Protein AF-A0A258K4P9-F1 (afdb_monomer)

Radius of gyration: 21.87 Å; Cα contacts (8 Å, |Δi|>4): 107; chains: 1; bounding box: 43×54×76 Å

Mean predicted aligned error: 8.65 Å

Solvent-accessible surface area (backbone atoms only — not comparable to full-atom values): 9215 Å² total; per-residue (Å²): 133,83,80,74,70,79,74,53,68,43,64,35,69,61,55,53,52,50,49,53,52,49,52,54,50,30,52,58,52,30,55,72,62,60,60,82,67,91,83,72,78,82,86,43,73,67,59,51,52,56,48,61,60,67,43,50,61,34,48,51,48,35,53,51,50,40,51,51,50,49,51,54,49,52,51,54,60,78,58,64,64,95,60,67,56,38,46,60,73,61,48,54,50,52,53,51,41,51,53,52,51,58,44,46,39,58,29,50,42,38,29,55,77,37,54,91,40,66,70,27,47,48,54,31,48,54,50,53,50,50,48,52,51,43,55,51,53,52,50,62,70,72,47,59,71,74,68,61,60,73,68,58,85,79,74,81,76,77,133

Foldseek 3Di:
DDPPDPQPWDFVVVLLVVLVVLLVVLLVLLCVLLDDDDPDDCPDPVSVVVSNVVSVLSVVLSVVLSVVSVVLNVVVVVPPDPDRTDGPVLSVLSVVLSVLSSCSSVLSSLCSVPVVDPVSVVSNVVSVVSNVVSVVVSCVVPDDPVVVCVPDPPPPPDD

Nearest PDB structures (foldseek):
  5vre-assembly1_D  TM=7.776E-01  e=9.524E-04  Chamaesiphon minutus PCC 6605
  8dhm-assembly1_A  TM=7.618E-01  e=3.937E-03  Homo sapiens
  7unl-assembly1_A  TM=7.507E-01  e=8.455E-03  Homo sapiens
  7unm-assembly1_A  TM=7.584E-01  e=1.111E-02  Homo sapiens
  6w8o-assembly1_B  TM=7.874E-01  e=2.259E-02  Homo sapiens

Structure (mmCIF, N/CA/C/O backbone):
data_AF-A0A258K4P9-F1
#
_entry.id   AF-A0A258K4P9-F1
#
loop_
_atom_site.group_PDB
_atom_site.id
_atom_site.type_symbol
_atom_site.label_atom_id
_atom_site.label_alt_id
_atom_site.label_comp_id
_atom_site.label_asym_id
_atom_site.label_entity_id
_atom_site.label_seq_id
_atom_site.pdbx_PDB_ins_code
_atom_site.Cartn_x
_atom_site.Cartn_y
_atom_site.Cartn_z
_atom_site.occupancy
_atom_site.B_iso_or_equiv
_atom_site.auth_seq_id
_atom_site.auth_comp_id
_atom_site.auth_asym_id
_atom_site.auth_atom_id
_atom_site.pdbx_PDB_model_num
ATOM 1 N N . MET A 1 1 ? -14.206 4.672 43.477 1.00 43.19 1 MET A N 1
ATOM 2 C CA . MET A 1 1 ? -14.906 5.271 42.318 1.00 43.19 1 MET A CA 1
ATOM 3 C C . MET A 1 1 ? -13.942 5.245 41.133 1.00 43.19 1 MET A C 1
ATOM 5 O O . MET A 1 1 ? -13.014 6.036 41.104 1.00 43.19 1 MET A O 1
ATOM 9 N N . LYS A 1 2 ? -14.032 4.235 40.255 1.00 44.88 2 LYS A N 1
ATOM 10 C CA . LYS A 1 2 ? -13.066 4.020 39.158 1.00 44.88 2 LYS A CA 1
ATOM 11 C C . LYS A 1 2 ? -13.337 5.083 38.089 1.00 44.88 2 LYS A C 1
ATOM 13 O O . LYS A 1 2 ? -14.406 5.048 37.481 1.00 44.88 2 LYS A O 1
ATOM 18 N N . SER A 1 3 ? -12.434 6.050 37.919 1.00 47.47 3 SER A N 1
ATOM 19 C CA . SER A 1 3 ? -12.527 7.040 36.846 1.00 47.47 3 SER A CA 1
ATOM 20 C C . SER A 1 3 ? -12.572 6.282 35.522 1.00 47.47 3 SER A C 1
ATOM 22 O O . SER A 1 3 ? -11.616 5.624 35.117 1.00 47.47 3 SER A O 1
ATOM 24 N N . ARG A 1 4 ? -13.736 6.286 34.871 1.00 52.50 4 ARG A N 1
ATOM 25 C CA . ARG A 1 4 ? -13.830 5.858 33.480 1.00 52.50 4 ARG A CA 1
ATOM 26 C C . ARG A 1 4 ? -13.043 6.902 32.702 1.00 52.50 4 ARG A C 1
ATOM 28 O O . ARG A 1 4 ? -13.514 8.027 32.570 1.00 52.50 4 ARG A O 1
ATOM 35 N N . THR A 1 5 ? -11.831 6.557 32.272 1.00 61.25 5 THR A N 1
ATOM 36 C CA . THR A 1 5 ? -11.084 7.336 31.284 1.00 61.25 5 THR A CA 1
ATOM 37 C C . THR A 1 5 ? -12.064 7.688 30.166 1.00 61.25 5 THR A C 1
ATOM 39 O O . THR A 1 5 ? -12.784 6.784 29.718 1.00 61.25 5 THR A O 1
ATOM 42 N N . PRO A 1 6 ? -12.175 8.963 29.750 1.00 54.59 6 PRO A N 1
ATOM 43 C CA . PRO A 1 6 ? -12.980 9.298 28.590 1.00 54.59 6 PRO A CA 1
ATOM 44 C C . PRO A 1 6 ? -12.471 8.414 27.458 1.00 54.59 6 PRO A C 1
ATOM 46 O O . PRO A 1 6 ? -11.284 8.424 27.144 1.00 54.59 6 PRO A O 1
ATOM 49 N N . ILE A 1 7 ? -13.328 7.549 26.919 1.00 62.22 7 ILE A N 1
ATOM 50 C CA . ILE A 1 7 ? -12.963 6.829 25.707 1.00 62.22 7 ILE A CA 1
ATOM 51 C C . ILE A 1 7 ? -12.873 7.921 24.652 1.00 62.22 7 ILE A C 1
ATOM 53 O O . ILE A 1 7 ? -13.915 8.457 24.278 1.00 62.22 7 ILE A O 1
ATOM 57 N N . ASP A 1 8 ? -11.661 8.277 24.230 1.00 68.44 8 ASP A N 1
ATOM 58 C CA . ASP A 1 8 ? -11.469 9.232 23.147 1.00 68.44 8 ASP A CA 1
ATOM 59 C C . ASP A 1 8 ? -12.261 8.734 21.936 1.00 68.44 8 ASP A C 1
ATOM 61 O O . ASP A 1 8 ? -12.018 7.639 21.411 1.00 68.44 8 ASP A O 1
ATOM 65 N N . ARG A 1 9 ? -13.289 9.503 21.569 1.00 76.38 9 ARG A N 1
ATOM 66 C CA . ARG A 1 9 ? -14.193 9.213 20.460 1.00 76.38 9 ARG A CA 1
ATOM 67 C C . ARG A 1 9 ? -13.839 10.132 19.309 1.00 76.38 9 ARG A C 1
ATOM 69 O O . ARG A 1 9 ? -14.117 11.326 19.360 1.00 76.38 9 ARG A O 1
ATOM 76 N N . PHE A 1 10 ? -13.262 9.565 18.260 1.00 84.44 10 PHE A N 1
ATOM 77 C CA . PHE A 1 10 ? -12.875 10.321 17.073 1.00 84.44 10 PHE A CA 1
ATOM 78 C C . PHE A 1 10 ? -13.952 10.222 15.987 1.00 84.44 10 PHE A C 1
ATOM 80 O O . PHE A 1 10 ? -14.462 9.117 15.763 1.00 84.44 10 PHE A O 1
ATOM 87 N N . PRO A 1 11 ? -14.291 11.324 15.287 1.00 87.19 11 PRO A N 1
ATOM 88 C CA . PRO A 1 11 ? -15.269 11.300 14.203 1.00 87.19 11 PRO A CA 1
ATOM 89 C C . PRO A 1 11 ? -14.808 10.390 13.063 1.00 87.19 11 PRO A C 1
ATOM 91 O O . PRO A 1 11 ? -13.823 10.676 12.375 1.00 87.19 11 PRO A O 1
ATOM 94 N N . LYS A 1 12 ? -15.543 9.303 12.820 1.00 85.94 12 LYS A N 1
ATOM 95 C CA . LYS A 1 12 ? -15.148 8.291 11.833 1.00 85.94 12 LYS A CA 1
ATOM 96 C C . LYS A 1 12 ? -15.054 8.858 10.414 1.00 85.94 12 LYS A C 1
ATOM 98 O O . LYS A 1 12 ? -14.133 8.518 9.679 1.00 85.94 12 LYS A O 1
ATOM 103 N N . GLY A 1 13 ? -15.951 9.775 10.046 1.00 88.62 13 GLY A N 1
ATOM 104 C CA . GLY A 1 13 ? -15.983 10.361 8.701 1.00 88.62 13 GLY A CA 1
ATOM 105 C C . GLY A 1 13 ? -14.692 11.090 8.303 1.00 88.62 13 GLY A C 1
ATOM 106 O O . GLY A 1 13 ? -14.351 11.137 7.124 1.00 88.62 13 GLY A O 1
ATOM 107 N N . ARG A 1 14 ? -13.930 11.626 9.267 1.00 91.12 14 ARG A N 1
ATOM 108 C CA . ARG A 1 14 ? -12.613 12.233 8.997 1.00 91.12 14 ARG A CA 1
ATOM 109 C C . ARG A 1 14 ? -11.557 11.177 8.684 1.00 91.12 14 ARG A C 1
ATOM 111 O O . ARG A 1 14 ? -10.757 11.383 7.778 1.00 91.12 14 ARG A O 1
ATOM 118 N N . ILE A 1 15 ? -11.594 10.050 9.388 1.00 91.38 15 ILE A N 1
ATOM 119 C CA . ILE A 1 15 ? -10.679 8.927 9.161 1.00 91.38 15 ILE A CA 1
ATOM 120 C C . ILE A 1 15 ? -10.978 8.255 7.824 1.00 91.38 15 ILE A C 1
ATOM 122 O O . ILE A 1 15 ? -10.054 7.977 7.067 1.00 91.38 15 ILE A O 1
ATOM 126 N N . ASP A 1 16 ? -12.252 8.075 7.482 1.00 91.94 16 ASP A N 1
ATOM 127 C CA . ASP A 1 16 ? -12.656 7.530 6.183 1.00 91.94 16 ASP A CA 1
ATOM 128 C C . ASP A 1 16 ? -12.193 8.428 5.029 1.00 91.94 16 ASP A C 1
ATOM 130 O O . ASP A 1 16 ? -11.596 7.936 4.076 1.00 91.94 16 ASP A O 1
ATOM 134 N N . ALA A 1 17 ? -12.381 9.747 5.151 1.00 94.38 17 ALA A N 1
ATOM 135 C CA . ALA A 1 17 ? -11.917 10.704 4.148 1.00 94.38 17 ALA A CA 1
ATOM 136 C C . ALA A 1 17 ? -10.384 10.714 4.008 1.00 94.38 17 ALA A C 1
ATOM 138 O O . ALA A 1 17 ? -9.865 10.750 2.893 1.00 94.38 17 ALA A O 1
ATOM 139 N N . LEU A 1 18 ? -9.650 10.639 5.125 1.00 95.69 18 LEU A N 1
ATOM 140 C CA . LEU A 1 18 ? -8.192 10.505 5.095 1.00 95.69 18 LEU A CA 1
ATOM 141 C C . LEU A 1 18 ? -7.769 9.180 4.442 1.00 95.69 18 LEU A C 1
ATOM 143 O O . LEU A 1 18 ? -6.806 9.156 3.682 1.00 95.69 18 LEU A O 1
ATOM 147 N N . THR A 1 19 ? -8.506 8.095 4.702 1.00 95.50 19 THR A N 1
ATOM 148 C CA . THR A 1 19 ? -8.261 6.772 4.101 1.00 95.50 19 THR A CA 1
ATOM 149 C C . THR A 1 19 ? -8.377 6.866 2.591 1.00 95.50 19 THR A C 1
ATOM 151 O O . THR A 1 19 ? -7.449 6.479 1.888 1.00 95.50 19 THR A O 1
ATOM 154 N N . ASP A 1 20 ? -9.473 7.438 2.093 1.00 96.38 20 ASP A N 1
ATOM 155 C CA . ASP A 1 20 ? -9.694 7.612 0.657 1.00 96.38 20 ASP A CA 1
ATOM 156 C C . ASP A 1 20 ? -8.586 8.454 0.015 1.00 96.38 20 ASP A C 1
ATOM 15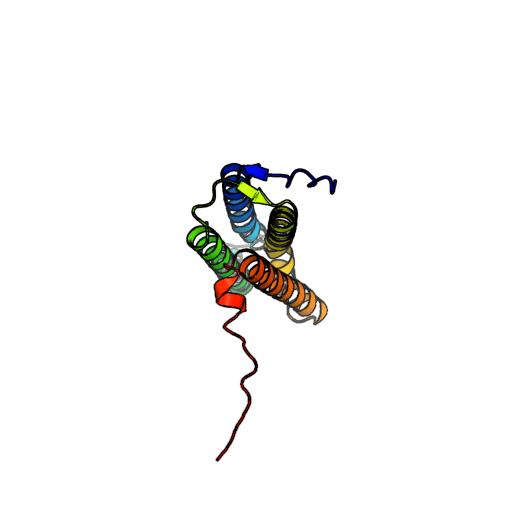8 O O . ASP A 1 20 ? -8.042 8.062 -1.017 1.00 96.38 20 ASP A O 1
ATOM 162 N N . GLY A 1 21 ? -8.188 9.556 0.661 1.00 97.81 21 GLY A N 1
ATOM 163 C CA . GLY A 1 21 ? -7.091 10.403 0.190 1.00 97.81 21 GLY A CA 1
ATOM 164 C C . GLY A 1 21 ? -5.752 9.665 0.106 1.00 97.81 21 GLY A C 1
ATOM 165 O O . GLY A 1 21 ? -5.056 9.762 -0.903 1.00 97.81 21 GLY A O 1
ATOM 166 N N . ILE A 1 22 ? -5.404 8.881 1.131 1.00 98.12 22 ILE A N 1
ATOM 167 C CA . ILE A 1 22 ? -4.153 8.110 1.171 1.00 98.12 22 ILE A CA 1
ATOM 168 C C . ILE A 1 22 ? -4.141 7.010 0.110 1.00 98.12 22 ILE A C 1
ATOM 170 O O . ILE A 1 22 ? -3.134 6.841 -0.576 1.00 98.12 22 ILE A O 1
ATOM 174 N N . PHE A 1 23 ? -5.246 6.283 -0.063 1.00 98.12 23 PHE A N 1
ATOM 175 C CA . PHE A 1 23 ? -5.347 5.264 -1.106 1.00 98.12 23 PHE A CA 1
ATOM 176 C C . PHE A 1 23 ? -5.258 5.870 -2.505 1.00 98.12 23 PHE A C 1
ATOM 178 O O . PHE A 1 23 ? -4.503 5.356 -3.329 1.00 98.12 23 PHE A O 1
ATOM 185 N N . ALA A 1 24 ? -5.968 6.972 -2.762 1.00 98.19 24 ALA A N 1
ATOM 186 C CA . ALA A 1 24 ? -5.895 7.676 -4.037 1.00 98.19 24 ALA A CA 1
ATOM 187 C C . ALA A 1 24 ? -4.459 8.134 -4.341 1.00 98.19 24 ALA A C 1
ATOM 189 O O . ALA A 1 24 ? -3.951 7.873 -5.429 1.00 98.19 24 ALA A O 1
ATOM 190 N N . PHE A 1 25 ? -3.777 8.742 -3.367 1.00 98.00 25 PHE A N 1
ATOM 191 C CA . PHE A 1 25 ? -2.396 9.196 -3.527 1.00 98.00 25 PHE A CA 1
ATOM 192 C C . PHE A 1 25 ? -1.409 8.033 -3.718 1.00 98.00 25 PHE A C 1
ATOM 194 O O . PHE A 1 25 ? -0.564 8.073 -4.606 1.00 98.00 25 PHE A O 1
ATOM 201 N N . ALA A 1 26 ? -1.526 6.957 -2.936 1.00 98.19 26 ALA A N 1
ATOM 202 C CA . ALA A 1 26 ? -0.662 5.787 -3.088 1.00 98.19 26 ALA A CA 1
ATOM 203 C C . ALA A 1 26 ? -0.835 5.126 -4.466 1.00 98.19 26 ALA A C 1
ATOM 205 O O . ALA A 1 26 ? 0.155 4.761 -5.096 1.00 98.19 26 ALA A O 1
ATOM 206 N N . MET A 1 27 ? -2.070 5.016 -4.968 1.00 98.06 27 MET A N 1
ATOM 207 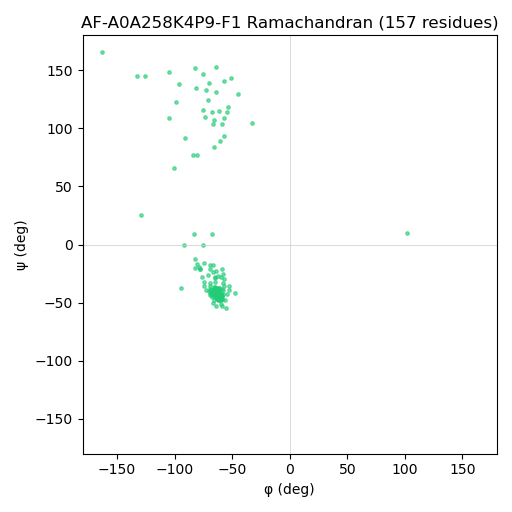C CA . MET A 1 27 ? -2.339 4.464 -6.299 1.00 98.06 27 MET A CA 1
ATOM 208 C C . MET A 1 27 ? -1.727 5.306 -7.423 1.00 98.06 27 MET A C 1
ATOM 210 O O . MET A 1 27 ? -1.202 4.739 -8.380 1.00 98.06 27 MET A O 1
ATOM 214 N N . THR A 1 28 ? -1.758 6.638 -7.319 1.00 96.94 28 THR A N 1
ATOM 215 C CA . THR A 1 28 ? -1.162 7.512 -8.341 1.00 96.94 28 THR A CA 1
ATOM 216 C C . THR A 1 28 ? 0.362 7.523 -8.279 1.00 96.94 28 THR A C 1
ATOM 218 O O . THR A 1 28 ? 0.998 7.587 -9.326 1.00 96.94 28 THR A O 1
ATOM 221 N N . LEU A 1 29 ? 0.969 7.370 -7.097 1.00 96.81 29 LEU A N 1
ATOM 222 C CA . LEU A 1 29 ? 2.426 7.264 -6.963 1.00 96.81 29 LEU A CA 1
ATOM 223 C C . LEU A 1 29 ? 3.020 6.040 -7.671 1.00 96.81 29 LEU A C 1
ATOM 225 O O . LEU A 1 29 ? 4.180 6.090 -8.075 1.00 96.81 29 LEU A O 1
ATOM 229 N N . LEU A 1 30 ? 2.255 4.957 -7.845 1.00 96.56 30 LEU A N 1
ATOM 230 C CA . LEU A 1 30 ? 2.750 3.742 -8.502 1.00 96.56 30 LEU A CA 1
ATOM 231 C C . LEU A 1 30 ? 3.255 4.002 -9.927 1.00 96.56 30 LEU A C 1
ATOM 233 O O . LEU A 1 30 ? 4.209 3.360 -10.363 1.00 96.56 30 LEU A O 1
ATOM 237 N N . VAL A 1 31 ? 2.651 4.953 -10.648 1.00 94.75 31 VAL A N 1
ATOM 238 C CA . VAL A 1 31 ? 3.053 5.258 -12.030 1.00 94.75 31 VAL A CA 1
ATOM 239 C C . VAL A 1 31 ? 4.463 5.847 -12.103 1.00 94.75 31 VAL A C 1
ATOM 241 O O . VAL A 1 31 ? 5.131 5.704 -13.121 1.00 94.75 31 VAL A O 1
ATOM 244 N N . LEU A 1 32 ? 4.957 6.459 -11.019 1.00 92.44 32 LEU A N 1
ATOM 245 C CA . LEU A 1 32 ? 6.284 7.078 -10.986 1.00 92.44 32 LEU A CA 1
ATOM 246 C C . LEU A 1 32 ? 7.423 6.059 -11.110 1.00 92.44 32 LEU A C 1
ATOM 248 O O . LEU A 1 32 ? 8.557 6.442 -11.407 1.00 92.44 32 LEU A O 1
ATOM 252 N N . ASP A 1 33 ? 7.144 4.775 -10.876 1.00 86.69 33 ASP A N 1
ATOM 253 C CA . ASP A 1 33 ? 8.120 3.708 -11.088 1.00 86.69 33 ASP A CA 1
ATOM 254 C C . ASP A 1 33 ? 8.206 3.256 -12.555 1.00 86.69 33 ASP A C 1
ATOM 256 O O . ASP A 1 33 ? 9.233 2.730 -12.986 1.00 86.69 33 ASP A O 1
ATOM 260 N N . VAL A 1 34 ? 7.173 3.542 -13.355 1.00 89.44 34 VAL A N 1
ATOM 261 C CA . VAL A 1 34 ? 7.160 3.325 -14.807 1.00 89.44 34 VAL A CA 1
ATOM 262 C C . VAL A 1 34 ? 7.823 4.524 -15.482 1.00 89.44 34 VAL A C 1
ATOM 264 O O . VAL A 1 34 ? 7.168 5.429 -15.994 1.00 89.44 34 VAL A O 1
ATOM 267 N N . ARG A 1 35 ? 9.155 4.562 -15.438 1.00 82.38 35 ARG A N 1
ATOM 268 C CA . ARG A 1 35 ? 9.945 5.685 -15.954 1.00 82.38 35 ARG A CA 1
ATOM 269 C C . ARG A 1 35 ? 10.999 5.244 -16.953 1.00 82.38 35 ARG A C 1
ATOM 271 O O . ARG A 1 35 ? 11.625 4.198 -16.799 1.00 82.38 35 ARG A O 1
ATOM 278 N N . VAL A 1 36 ? 11.226 6.106 -17.936 1.00 74.88 36 VAL A N 1
ATOM 279 C CA . VAL A 1 36 ? 12.327 5.980 -18.890 1.00 74.88 36 VAL A CA 1
ATOM 280 C C . VAL A 1 36 ? 13.641 6.331 -18.167 1.00 74.88 36 VAL A C 1
ATOM 282 O O . VAL A 1 36 ? 13.674 7.332 -17.442 1.00 74.88 36 VAL A O 1
ATOM 285 N N . PRO A 1 37 ? 14.717 5.533 -18.303 1.00 69.75 37 PRO A N 1
ATOM 286 C CA . PRO A 1 37 ? 16.017 5.830 -17.715 1.00 69.75 37 PRO A CA 1
ATOM 287 C C . PRO A 1 37 ? 16.559 7.189 -18.167 1.00 69.75 37 PRO A C 1
ATOM 289 O O . PRO A 1 37 ? 16.462 7.570 -19.333 1.00 69.75 37 PRO A O 1
ATOM 292 N N . ILE A 1 38 ? 17.175 7.908 -17.232 1.00 67.69 38 ILE A N 1
ATOM 293 C CA . ILE A 1 38 ? 17.843 9.181 -17.510 1.00 67.69 38 ILE A CA 1
ATOM 294 C C . ILE A 1 38 ? 19.114 8.874 -18.315 1.00 67.69 38 ILE A C 1
ATOM 296 O O . ILE A 1 38 ? 19.939 8.082 -17.865 1.00 67.69 38 ILE A O 1
ATOM 300 N N . GLY A 1 39 ? 19.264 9.488 -19.491 1.00 65.19 39 GLY A N 1
ATOM 301 C CA . GLY A 1 39 ? 20.422 9.288 -20.375 1.00 65.19 39 GLY A CA 1
ATOM 302 C C . GLY A 1 39 ? 20.182 8.366 -21.575 1.00 65.19 39 GLY A C 1
ATOM 303 O O . GLY A 1 39 ? 21.137 8.016 -22.258 1.00 65.19 39 GLY A O 1
ATOM 304 N N . PHE A 1 40 ? 18.933 7.981 -21.852 1.00 66.25 40 PHE A N 1
ATOM 305 C CA . PHE A 1 40 ? 18.582 7.291 -23.095 1.00 66.25 40 PHE A CA 1
ATOM 306 C C . PHE A 1 40 ? 18.759 8.239 -24.296 1.00 66.25 40 PHE A C 1
ATOM 308 O O . PHE A 1 40 ? 18.052 9.246 -24.394 1.00 66.25 40 PHE A O 1
ATOM 315 N N . SER A 1 41 ? 19.708 7.944 -25.192 1.00 66.81 41 SER A N 1
ATOM 316 C CA . SER A 1 41 ? 19.860 8.655 -26.465 1.00 66.81 41 SER A CA 1
ATOM 317 C C . SER A 1 41 ? 18.767 8.193 -27.428 1.00 66.81 41 SER A C 1
ATOM 319 O O . SER A 1 41 ? 18.664 7.019 -27.784 1.00 66.81 41 SER A O 1
ATOM 321 N N . LEU A 1 42 ? 17.884 9.114 -27.812 1.00 71.62 42 LEU A N 1
ATOM 322 C CA . LEU A 1 42 ? 16.839 8.849 -28.799 1.00 71.62 42 LEU A CA 1
ATOM 323 C C . LEU A 1 42 ? 17.443 8.938 -30.199 1.00 71.62 42 LEU A C 1
ATOM 325 O O . LEU A 1 42 ? 17.270 9.931 -30.899 1.00 71.62 42 LEU A O 1
ATOM 329 N N . ASP A 1 43 ? 18.165 7.892 -30.584 1.00 77.44 43 ASP A N 1
ATOM 330 C CA . ASP A 1 43 ? 18.861 7.846 -31.872 1.00 77.44 43 ASP A CA 1
ATOM 331 C C . ASP A 1 43 ? 17.902 7.506 -33.035 1.00 77.44 43 ASP A C 1
ATOM 333 O O . ASP A 1 43 ? 18.201 7.786 -34.194 1.00 77.44 43 ASP A O 1
ATOM 337 N N . SER A 1 44 ? 16.723 6.930 -32.745 1.00 84.44 44 SER A N 1
ATOM 338 C CA . SER A 1 44 ? 15.658 6.653 -33.725 1.00 84.44 44 SER A CA 1
ATOM 339 C C . SER A 1 44 ? 14.291 6.371 -33.078 1.00 84.44 44 SER A C 1
ATOM 341 O O . SER A 1 44 ? 14.191 6.093 -31.879 1.00 84.44 44 SER A O 1
ATOM 343 N N . ALA A 1 45 ? 13.223 6.397 -33.886 1.00 86.19 45 ALA A N 1
ATOM 344 C CA . ALA A 1 45 ? 11.879 5.991 -33.459 1.00 86.19 45 ALA A CA 1
ATOM 345 C C . ALA A 1 45 ? 11.819 4.503 -33.059 1.00 86.19 45 ALA A C 1
ATOM 347 O O . ALA A 1 45 ? 11.194 4.165 -32.055 1.00 86.19 45 ALA A O 1
ATOM 348 N N . ASP A 1 46 ? 12.535 3.634 -33.777 1.00 87.06 46 ASP A N 1
ATOM 349 C CA . ASP A 1 46 ? 12.587 2.198 -33.481 1.00 87.06 46 ASP A CA 1
ATOM 350 C C . ASP A 1 46 ? 13.236 1.919 -32.119 1.00 87.06 46 ASP A C 1
ATOM 352 O O . ASP A 1 46 ? 12.764 1.066 -31.362 1.00 87.06 46 ASP A O 1
ATOM 356 N N . ALA A 1 47 ? 14.273 2.687 -31.757 1.00 84.44 47 ALA A N 1
ATOM 357 C CA . ALA A 1 47 ? 14.905 2.603 -30.442 1.00 84.44 47 ALA A CA 1
ATOM 358 C C . ALA A 1 47 ? 13.924 2.970 -29.314 1.00 84.44 47 ALA A C 1
ATOM 360 O O . ALA A 1 47 ? 13.878 2.286 -28.288 1.00 84.44 47 ALA A O 1
ATOM 361 N N . LEU A 1 48 ? 13.091 4.000 -29.513 1.00 85.19 48 LEU A N 1
ATOM 362 C CA . LEU A 1 48 ? 12.039 4.363 -28.560 1.00 85.19 48 LEU A CA 1
ATOM 363 C C . LEU A 1 48 ? 10.997 3.246 -28.423 1.00 85.19 48 LEU A C 1
ATOM 365 O O . LEU A 1 48 ? 10.638 2.881 -27.303 1.00 85.19 48 LEU A O 1
ATOM 369 N N . THR A 1 49 ? 10.526 2.673 -29.532 1.00 88.25 49 THR A N 1
ATOM 370 C CA . THR A 1 49 ? 9.535 1.588 -29.505 1.00 88.25 49 THR A CA 1
ATOM 371 C C . THR A 1 49 ? 10.073 0.348 -28.794 1.00 88.25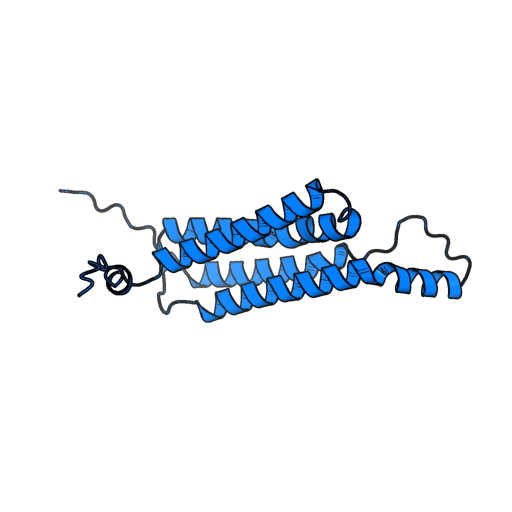 49 THR A C 1
ATOM 373 O O . THR A 1 49 ? 9.404 -0.176 -27.902 1.00 88.25 49 THR A O 1
ATOM 376 N N . ALA A 1 50 ? 11.292 -0.093 -29.118 1.00 86.56 50 ALA A N 1
ATOM 377 C CA . ALA A 1 50 ? 11.934 -1.219 -28.441 1.00 86.56 50 ALA A CA 1
ATOM 378 C C . ALA A 1 50 ? 12.076 -0.968 -26.930 1.00 86.56 50 ALA A C 1
ATOM 380 O O . ALA A 1 50 ? 11.853 -1.865 -26.112 1.00 86.56 50 ALA A O 1
ATOM 381 N N . HIS A 1 51 ? 12.378 0.272 -26.544 1.00 84.44 51 HIS A N 1
ATOM 382 C CA . HIS A 1 51 ? 12.480 0.641 -25.142 1.00 84.44 51 HIS A CA 1
ATOM 383 C C . HIS A 1 51 ? 11.125 0.633 -24.425 1.00 84.44 51 HIS A C 1
ATOM 385 O O . HIS A 1 51 ? 11.024 0.074 -23.334 1.00 84.44 51 HIS A O 1
ATOM 391 N N . LEU A 1 52 ? 10.064 1.170 -25.033 1.00 87.31 52 LEU A N 1
ATOM 392 C CA . LEU A 1 52 ? 8.712 1.097 -24.467 1.00 87.31 52 LEU A CA 1
ATOM 393 C C . LEU A 1 52 ? 8.270 -0.353 -24.244 1.00 87.31 52 LEU A C 1
ATOM 395 O O . LEU A 1 52 ? 7.694 -0.666 -23.203 1.00 87.31 52 LEU A O 1
ATOM 399 N N . VAL A 1 53 ? 8.603 -1.254 -25.174 1.00 89.00 53 VAL A N 1
ATOM 400 C CA . VAL A 1 53 ? 8.364 -2.694 -25.005 1.00 89.00 53 VAL A CA 1
ATOM 401 C C . VAL A 1 53 ? 9.174 -3.253 -23.834 1.00 89.00 53 VAL A C 1
ATOM 403 O O . VAL A 1 53 ? 8.657 -4.065 -23.072 1.00 89.00 53 VAL A O 1
ATOM 406 N N . SER A 1 54 ? 10.409 -2.791 -23.616 1.00 88.25 54 SER A N 1
ATOM 407 C CA . SER A 1 54 ? 11.238 -3.241 -22.486 1.00 88.25 54 SER A CA 1
ATOM 408 C C . SER A 1 54 ? 10.661 -2.887 -21.104 1.00 88.25 54 SER A C 1
ATOM 410 O O . SER A 1 54 ? 10.947 -3.590 -20.133 1.00 88.25 54 SER A O 1
ATOM 412 N N . LEU A 1 55 ? 9.794 -1.867 -21.016 1.00 89.81 55 LEU A N 1
ATOM 413 C CA . LEU A 1 55 ? 9.130 -1.445 -19.773 1.00 89.81 55 LEU A CA 1
ATOM 414 C C . LEU A 1 55 ? 7.985 -2.372 -19.328 1.00 89.81 55 LEU A C 1
ATOM 416 O O . LEU A 1 55 ? 7.364 -2.129 -18.289 1.00 89.81 55 LEU A O 1
ATOM 420 N N . TRP A 1 56 ? 7.687 -3.437 -20.081 1.00 90.69 56 TRP A N 1
ATOM 421 C CA . TRP A 1 56 ? 6.564 -4.339 -19.799 1.00 90.69 56 TRP A CA 1
ATOM 422 C C . TRP A 1 56 ? 6.573 -4.882 -18.361 1.00 90.69 56 TRP A C 1
ATOM 424 O O . TRP A 1 56 ? 5.514 -5.009 -17.747 1.00 90.69 56 TRP A O 1
ATOM 434 N N . ARG A 1 57 ? 7.758 -5.154 -17.791 1.00 90.31 57 ARG A N 1
ATOM 435 C CA . ARG A 1 57 ? 7.900 -5.664 -16.419 1.00 90.31 57 ARG A CA 1
ATOM 436 C C . ARG A 1 57 ? 7.483 -4.619 -15.384 1.00 90.31 57 ARG A C 1
ATOM 438 O O . ARG A 1 57 ? 6.743 -4.946 -14.458 1.00 90.31 57 ARG A O 1
ATOM 445 N N . GLN A 1 58 ? 7.923 -3.370 -15.541 1.00 91.12 58 GLN A N 1
ATOM 446 C CA . GLN A 1 58 ? 7.535 -2.278 -14.642 1.00 91.12 58 GLN A CA 1
ATOM 447 C C . GLN A 1 58 ? 6.039 -1.987 -14.760 1.00 91.12 58 GLN A C 1
ATOM 449 O O . GLN A 1 58 ? 5.371 -1.822 -13.744 1.00 91.12 58 GLN A O 1
ATOM 454 N N . ILE A 1 59 ? 5.493 -2.012 -15.981 1.00 93.31 59 ILE A N 1
ATOM 455 C CA . ILE A 1 59 ? 4.053 -1.855 -16.221 1.00 93.31 59 ILE A CA 1
ATOM 456 C C . ILE A 1 59 ? 3.262 -2.974 -15.534 1.00 93.31 59 ILE A C 1
ATOM 458 O O . ILE A 1 59 ? 2.284 -2.690 -14.847 1.00 93.31 59 ILE A O 1
ATOM 462 N N . ALA A 1 60 ? 3.686 -4.235 -15.658 1.00 94.12 60 ALA A N 1
ATOM 463 C CA . ALA A 1 60 ? 3.012 -5.361 -15.011 1.00 94.12 60 ALA A CA 1
ATOM 464 C C . ALA A 1 60 ? 2.976 -5.210 -13.481 1.00 94.12 60 ALA A C 1
ATOM 466 O O . ALA A 1 60 ? 1.939 -5.434 -12.854 1.00 94.12 60 ALA A O 1
ATOM 467 N N . ILE A 1 61 ? 4.085 -4.773 -12.879 1.00 93.94 61 ILE A N 1
ATOM 468 C CA . ILE A 1 61 ? 4.192 -4.562 -11.429 1.00 93.94 61 ILE A CA 1
ATOM 469 C C . ILE A 1 61 ? 3.358 -3.366 -10.976 1.00 93.94 61 ILE A C 1
ATOM 471 O O . ILE A 1 61 ? 2.671 -3.459 -9.956 1.00 93.94 61 ILE A O 1
ATOM 475 N N . TYR A 1 62 ? 3.353 -2.283 -11.752 1.00 94.94 62 TYR A N 1
ATOM 476 C CA . TYR A 1 62 ? 2.463 -1.142 -11.559 1.00 94.94 62 TYR A CA 1
ATOM 477 C C . TYR A 1 62 ? 0.992 -1.581 -11.546 1.00 94.94 62 TYR A C 1
ATOM 479 O O . TYR A 1 62 ? 0.288 -1.329 -10.567 1.00 94.94 62 TYR A O 1
ATOM 487 N N . VAL A 1 63 ? 0.541 -2.288 -12.590 1.00 96.81 63 VAL A N 1
ATOM 488 C CA . VAL A 1 63 ? -0.853 -2.736 -12.733 1.00 96.81 63 VAL A CA 1
ATOM 489 C C . VAL A 1 63 ? -1.244 -3.660 -11.581 1.00 96.81 63 VAL A C 1
ATOM 491 O O . VAL A 1 63 ? -2.283 -3.457 -10.951 1.00 96.81 63 VAL A O 1
ATOM 494 N N . LEU A 1 64 ? -0.403 -4.646 -11.260 1.00 96.56 64 LEU A N 1
ATOM 495 C CA . LEU A 1 64 ? -0.664 -5.574 -10.162 1.00 96.56 64 LEU A CA 1
ATOM 496 C C . LEU A 1 64 ? -0.787 -4.836 -8.824 1.00 96.56 64 LEU A C 1
ATOM 498 O O . LEU A 1 64 ? -1.740 -5.054 -8.077 1.00 96.56 64 LEU A O 1
ATOM 502 N N . SER A 1 65 ? 0.138 -3.919 -8.543 1.00 96.62 65 SER A N 1
ATOM 503 C CA . SER A 1 65 ? 0.147 -3.140 -7.301 1.00 96.62 65 SER A CA 1
ATOM 504 C C . SER A 1 65 ? -1.054 -2.199 -7.207 1.00 96.62 65 SER A C 1
ATOM 506 O O . SER A 1 65 ? -1.637 -2.048 -6.131 1.00 96.62 65 SER A O 1
ATOM 508 N N . PHE A 1 66 ? -1.479 -1.621 -8.333 1.00 98.12 66 PHE A N 1
ATOM 509 C CA . PHE A 1 66 ? -2.687 -0.805 -8.405 1.00 98.12 66 PHE A CA 1
ATOM 510 C C . PHE A 1 66 ? -3.915 -1.636 -8.035 1.00 98.12 66 PHE A C 1
ATOM 512 O O . PHE A 1 66 ? -4.702 -1.223 -7.185 1.00 98.12 66 PHE A O 1
ATOM 519 N N . PHE A 1 67 ? -4.057 -2.842 -8.594 1.00 98.19 67 PHE A N 1
ATOM 520 C CA . PHE A 1 67 ? -5.162 -3.736 -8.245 1.00 98.19 67 PHE A CA 1
ATOM 521 C C . PHE A 1 67 ? -5.108 -4.215 -6.795 1.00 98.19 67 PHE A C 1
ATOM 523 O O . PHE A 1 67 ? -6.159 -4.329 -6.162 1.00 98.19 67 PHE A O 1
ATOM 530 N N . VAL A 1 68 ? -3.922 -4.466 -6.238 1.00 96.56 68 VAL A N 1
ATOM 531 C CA . VAL A 1 68 ? -3.767 -4.781 -4.810 1.00 96.56 68 VAL A CA 1
ATOM 532 C C . VAL A 1 68 ? -4.301 -3.630 -3.958 1.00 96.56 68 VAL A C 1
ATOM 534 O O . VAL A 1 68 ? -5.188 -3.847 -3.129 1.00 96.56 68 VAL A O 1
ATOM 537 N N . LEU A 1 69 ? -3.847 -2.396 -4.202 1.00 97.81 69 LEU A N 1
ATOM 538 C CA . LEU A 1 69 ? -4.340 -1.221 -3.483 1.00 97.81 69 LEU A CA 1
ATOM 539 C C . LEU A 1 69 ? -5.842 -1.006 -3.691 1.00 97.81 69 LEU A C 1
ATOM 541 O O . LEU A 1 69 ? -6.554 -0.728 -2.727 1.00 97.81 69 LEU A O 1
ATOM 545 N N . ALA A 1 70 ? -6.348 -1.172 -4.914 1.00 97.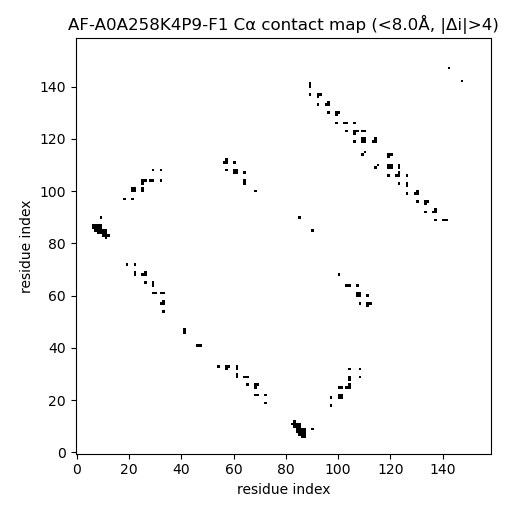62 70 ALA A N 1
ATOM 546 C CA . ALA A 1 70 ? -7.764 -1.015 -5.226 1.00 97.62 70 ALA A CA 1
ATOM 547 C C . ALA A 1 70 ? -8.629 -2.033 -4.472 1.00 97.62 70 ALA A C 1
ATOM 549 O O . ALA A 1 70 ? -9.686 -1.681 -3.953 1.00 97.62 70 ALA A O 1
ATOM 550 N N . ASN A 1 71 ? -8.179 -3.285 -4.352 1.00 96.50 71 ASN A N 1
ATOM 551 C CA . ASN A 1 71 ? -8.875 -4.298 -3.559 1.00 96.50 71 ASN A CA 1
ATOM 552 C C . ASN A 1 71 ? -8.839 -3.975 -2.063 1.00 96.50 71 ASN A C 1
ATOM 554 O O . ASN A 1 71 ? -9.867 -4.077 -1.393 1.00 96.50 71 ASN A O 1
ATOM 558 N N . LEU A 1 72 ? -7.691 -3.539 -1.540 1.00 95.06 72 LEU A N 1
ATOM 559 C CA . LEU A 1 72 ? -7.559 -3.108 -0.147 1.00 95.06 72 LEU A CA 1
ATOM 560 C C . LEU A 1 72 ? -8.484 -1.922 0.177 1.00 95.06 72 LEU A C 1
ATOM 562 O O . LEU A 1 72 ? -9.181 -1.951 1.193 1.00 95.06 72 LEU A O 1
ATOM 566 N N . TRP A 1 73 ? -8.564 -0.939 -0.721 1.00 96.62 73 TRP A N 1
ATOM 567 C CA . TRP A 1 73 ? -9.471 0.205 -0.626 1.00 96.62 73 TRP A CA 1
ATOM 568 C C . TRP A 1 73 ? -10.947 -0.198 -0.725 1.00 96.62 73 TRP A C 1
ATOM 570 O O . TRP A 1 73 ? -11.754 0.159 0.129 1.00 96.62 73 TRP A O 1
ATOM 580 N N . ARG A 1 74 ? -11.324 -1.022 -1.710 1.00 95.06 74 ARG A N 1
ATOM 581 C CA . ARG A 1 74 ? -12.697 -1.555 -1.815 1.00 95.06 74 ARG A CA 1
ATOM 582 C C . ARG A 1 74 ? -13.109 -2.254 -0.529 1.00 95.06 74 ARG A C 1
ATOM 584 O O . ARG A 1 74 ? -14.223 -2.079 -0.038 1.00 95.06 74 ARG A O 1
ATOM 591 N N . ALA A 1 75 ? -12.195 -3.038 0.025 1.00 90.56 75 ALA A N 1
ATOM 592 C CA . ALA A 1 75 ? -12.425 -3.759 1.252 1.00 90.56 75 ALA A CA 1
ATOM 593 C C . ALA A 1 75 ? -12.522 -2.806 2.462 1.00 90.56 75 ALA A C 1
ATOM 595 O O . ALA A 1 75 ? -13.308 -3.076 3.367 1.00 90.56 75 ALA A O 1
ATOM 596 N N . SER A 1 76 ? -11.791 -1.685 2.493 1.00 89.44 76 SER A N 1
ATOM 597 C CA . SER A 1 76 ? -11.939 -0.663 3.542 1.00 89.44 76 SER A CA 1
ATOM 598 C C . SER A 1 76 ? -13.300 0.043 3.474 1.00 89.44 76 SER A C 1
ATOM 600 O O . SER A 1 76 ? -13.931 0.231 4.513 1.00 89.44 76 SER A O 1
ATOM 602 N N . ILE A 1 77 ? -13.812 0.337 2.272 1.00 89.50 77 ILE A N 1
ATOM 603 C CA . ILE A 1 77 ? -15.147 0.932 2.081 1.00 89.50 77 ILE A CA 1
ATOM 604 C C . ILE A 1 77 ? -16.255 -0.032 2.484 1.00 89.50 77 ILE A C 1
ATOM 606 O O . ILE A 1 77 ? -17.132 0.338 3.262 1.00 89.50 77 ILE A O 1
ATOM 610 N N . ALA A 1 78 ? -16.209 -1.272 1.987 1.00 84.94 78 ALA A N 1
ATOM 611 C CA . ALA A 1 78 ? -17.224 -2.284 2.280 1.00 84.94 78 ALA A CA 1
ATOM 612 C C . ALA A 1 78 ? -17.359 -2.560 3.785 1.00 84.94 78 ALA A C 1
ATOM 614 O O . ALA A 1 78 ? -18.407 -2.989 4.258 1.00 84.94 78 ALA A O 1
ATOM 615 N N . ARG A 1 79 ? -16.287 -2.307 4.542 1.00 73.12 79 ARG A N 1
ATOM 616 C CA . ARG A 1 79 ? -16.222 -2.540 5.979 1.00 73.12 79 ARG A CA 1
ATOM 617 C C . ARG A 1 79 ? -16.618 -1.352 6.831 1.00 73.12 79 ARG A C 1
ATOM 619 O O . ARG A 1 79 ? -16.571 -1.522 8.035 1.00 73.12 79 ARG A O 1
ATOM 626 N N . ARG A 1 80 ? -16.996 -0.186 6.292 1.00 79.12 80 ARG A N 1
ATOM 62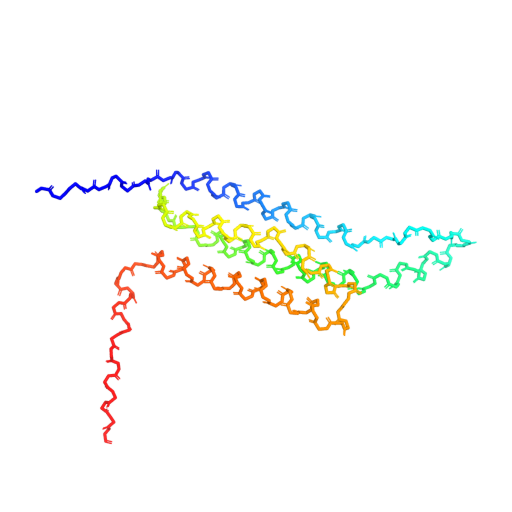7 C CA . ARG A 1 80 ? -17.331 0.988 7.119 1.00 79.12 80 ARG A CA 1
ATOM 628 C C . ARG A 1 80 ? -18.498 0.650 8.066 1.00 79.12 80 ARG A C 1
ATOM 630 O O . ARG A 1 80 ? -19.639 0.590 7.606 1.00 79.12 80 ARG A O 1
ATOM 637 N N . PRO A 1 81 ? -18.259 0.417 9.378 1.00 67.12 81 PRO A N 1
ATOM 638 C CA . PRO A 1 81 ? -19.351 0.138 10.297 1.00 67.12 81 PRO A CA 1
ATOM 639 C C . PRO A 1 81 ? -20.264 1.358 10.397 1.00 67.12 81 PRO A C 1
ATOM 641 O O . PRO A 1 81 ? -19.809 2.496 10.302 1.00 67.12 81 PRO A O 1
ATOM 644 N N . ARG A 1 82 ? -21.541 1.126 10.712 1.00 68.62 82 ARG A N 1
ATOM 645 C CA . ARG A 1 82 ? -22.557 2.174 10.929 1.00 68.62 82 ARG A CA 1
ATOM 646 C C . ARG A 1 82 ? -22.317 3.027 12.189 1.00 68.62 82 ARG A C 1
ATOM 6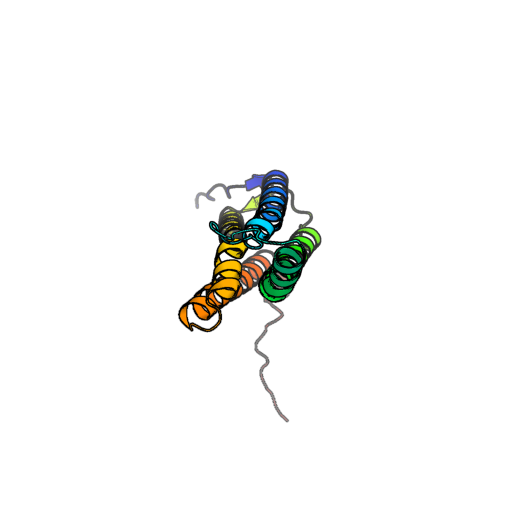48 O O . ARG A 1 82 ? -23.190 3.778 12.600 1.00 68.62 82 ARG A O 1
ATOM 655 N N . ARG A 1 83 ? -21.159 2.866 12.841 1.00 72.62 83 ARG A N 1
ATOM 656 C CA . ARG A 1 83 ? -20.767 3.591 14.053 1.00 72.62 83 ARG A CA 1
ATOM 657 C C . ARG A 1 83 ? -20.219 4.961 13.672 1.00 72.62 83 ARG A C 1
ATOM 659 O O . ARG A 1 83 ? -19.360 5.065 12.806 1.00 72.62 83 ARG A O 1
ATOM 666 N N . GLU A 1 84 ? -20.657 5.992 14.380 1.00 74.12 84 GLU A N 1
ATOM 667 C CA . GLU A 1 84 ? -20.246 7.378 14.113 1.00 74.12 84 GLU A CA 1
ATOM 668 C C . GLU A 1 84 ? -18.844 7.714 14.653 1.00 74.12 84 GLU A C 1
ATOM 670 O O . GLU A 1 84 ? -18.191 8.640 14.170 1.00 74.12 84 GLU A O 1
ATOM 675 N N . HIS A 1 85 ? -18.356 6.941 15.630 1.00 79.56 85 HIS A N 1
ATOM 676 C CA . HIS A 1 85 ? -17.122 7.231 16.358 1.00 79.56 85 HIS A CA 1
ATOM 677 C C . HIS A 1 85 ? -16.210 6.004 16.479 1.00 79.56 85 HIS A C 1
ATOM 679 O O . HIS A 1 85 ? -16.688 4.879 16.661 1.00 79.56 85 HIS A O 1
ATOM 685 N N . LEU A 1 86 ? -14.897 6.240 16.434 1.00 81.06 86 LEU A N 1
ATOM 686 C CA . LEU A 1 86 ? -13.849 5.243 16.675 1.00 81.06 86 LEU A CA 1
ATOM 687 C C . LEU A 1 86 ? -13.215 5.438 18.056 1.00 81.06 86 LEU A C 1
ATOM 689 O O . LEU A 1 86 ? -13.104 6.566 18.533 1.00 81.06 86 LEU A O 1
ATOM 693 N N . THR A 1 87 ? -12.780 4.340 18.676 1.00 83.62 87 THR A N 1
ATOM 694 C CA . THR A 1 87 ? -11.958 4.366 19.895 1.00 83.62 87 THR A CA 1
ATOM 695 C C . THR A 1 87 ? -10.484 4.591 19.551 1.00 83.62 87 THR A C 1
ATOM 697 O O . THR A 1 87 ? -10.028 4.178 18.483 1.00 83.62 87 THR A O 1
ATOM 700 N N . GLY A 1 88 ? -9.714 5.188 20.468 1.00 85.31 88 GLY A N 1
ATOM 701 C CA . GLY A 1 88 ? -8.290 5.495 20.249 1.00 85.31 88 GLY A CA 1
ATOM 702 C C . GLY A 1 88 ? -7.430 4.303 19.798 1.00 85.31 88 GLY A C 1
ATOM 703 O O . GLY A 1 88 ? -6.616 4.437 18.889 1.00 85.31 88 GLY A O 1
ATOM 704 N N . THR A 1 89 ? -7.651 3.101 20.344 1.00 86.69 89 THR A N 1
ATOM 705 C CA . THR A 1 89 ? -6.913 1.892 19.923 1.00 86.69 89 THR A CA 1
ATOM 706 C C . THR A 1 89 ? -7.167 1.531 18.459 1.00 86.69 89 THR A C 1
ATOM 708 O O . THR A 1 89 ? -6.230 1.212 17.731 1.00 86.69 89 THR A O 1
ATOM 711 N N . VAL A 1 90 ? -8.426 1.594 18.014 1.00 87.12 90 VAL A N 1
ATOM 712 C CA . VAL A 1 90 ? -8.800 1.276 16.628 1.00 87.12 90 VAL A CA 1
ATOM 713 C C . VAL A 1 90 ? -8.269 2.353 15.682 1.00 87.12 90 VAL A C 1
ATOM 715 O O . VAL A 1 90 ? -7.750 2.021 14.620 1.00 87.12 90 VAL A O 1
ATOM 718 N N . LEU A 1 91 ? -8.309 3.626 16.093 1.00 90.38 91 LEU A N 1
ATOM 719 C CA . LEU A 1 91 ? -7.704 4.726 15.340 1.00 90.38 91 LEU A CA 1
ATOM 720 C C . LEU A 1 91 ? -6.209 4.487 15.078 1.00 90.38 91 LEU A C 1
ATOM 722 O O . LEU A 1 91 ? -5.771 4.605 13.937 1.00 90.38 91 LEU A O 1
ATOM 726 N N . ASN A 1 92 ? -5.438 4.104 16.098 1.00 92.62 92 ASN A N 1
ATOM 727 C CA . ASN A 1 92 ? -4.001 3.860 15.943 1.00 92.62 92 ASN A CA 1
ATOM 728 C C . ASN A 1 92 ? -3.702 2.733 14.944 1.00 92.62 92 ASN A C 1
ATOM 730 O O . ASN A 1 92 ? -2.755 2.837 14.166 1.00 92.62 92 ASN A O 1
ATOM 734 N N . LEU A 1 93 ? -4.525 1.681 14.915 1.00 93.25 93 LEU A N 1
ATOM 735 C CA . LEU A 1 93 ? -4.385 0.612 13.924 1.00 93.25 93 LEU A CA 1
ATOM 736 C C . LEU A 1 93 ? -4.717 1.084 12.508 1.00 93.25 93 LEU A C 1
ATOM 738 O O . LEU A 1 93 ? -4.018 0.705 11.572 1.00 93.25 93 LEU A O 1
ATOM 742 N N . TRP A 1 94 ? -5.736 1.930 12.343 1.00 93.00 94 TRP A N 1
ATOM 743 C CA . TRP A 1 94 ? -6.044 2.548 11.051 1.00 93.00 94 TRP A CA 1
ATOM 744 C C . TRP A 1 94 ? -4.911 3.461 10.568 1.00 93.00 94 TRP A C 1
ATOM 746 O O . TRP A 1 94 ? -4.542 3.390 9.398 1.00 93.00 94 TRP A O 1
ATOM 756 N N . LEU A 1 95 ? -4.304 4.252 11.458 1.00 95.38 95 LEU A N 1
ATOM 757 C CA . LEU A 1 95 ? -3.139 5.082 11.131 1.00 95.38 95 LEU A CA 1
ATOM 758 C C . LEU A 1 95 ? -1.920 4.235 10.740 1.00 95.38 95 LEU A C 1
ATOM 760 O O . LEU A 1 95 ? -1.261 4.530 9.744 1.00 95.38 95 LEU A O 1
ATOM 764 N N . ALA A 1 96 ? -1.645 3.149 11.469 1.00 97.38 96 ALA A N 1
ATOM 765 C CA . ALA A 1 96 ? -0.588 2.208 11.103 1.00 97.38 96 ALA A CA 1
ATOM 766 C C . ALA A 1 96 ? -0.870 1.558 9.738 1.00 97.38 96 ALA A C 1
ATOM 768 O O . ALA A 1 96 ? 0.010 1.491 8.885 1.00 97.38 96 ALA A O 1
ATOM 769 N N . TYR A 1 97 ? -2.111 1.136 9.496 1.00 96.50 97 TYR A N 1
ATOM 770 C CA . TYR A 1 97 ? -2.529 0.565 8.218 1.00 96.50 97 TYR A CA 1
ATOM 771 C C . TYR A 1 97 ? -2.312 1.540 7.058 1.00 96.50 97 TYR A C 1
ATOM 773 O O . TYR A 1 97 ? -1.706 1.173 6.054 1.00 96.50 97 TYR A O 1
ATOM 781 N N . MET A 1 98 ? -2.725 2.796 7.220 1.00 97.38 98 MET A N 1
ATOM 782 C CA . MET A 1 98 ? -2.484 3.863 6.248 1.00 97.38 98 MET A CA 1
ATOM 783 C C . MET A 1 98 ? -0.998 4.077 5.962 1.00 97.38 98 MET A C 1
ATOM 785 O O . MET A 1 98 ? -0.622 4.230 4.804 1.00 97.38 98 MET A O 1
ATOM 789 N N . PHE A 1 99 ? -0.151 4.063 6.991 1.00 98.25 99 PHE A N 1
ATOM 790 C CA . PHE A 1 99 ? 1.294 4.179 6.814 1.00 98.25 99 PHE A CA 1
ATOM 791 C C . PHE A 1 99 ? 1.854 3.046 5.940 1.00 98.25 99 PHE A C 1
ATOM 793 O O . PHE A 1 99 ? 2.600 3.295 5.000 1.00 98.25 99 PHE A O 1
ATOM 800 N N . PHE A 1 100 ? 1.456 1.796 6.174 1.00 98.38 100 PHE A N 1
ATOM 801 C CA . PHE A 1 100 ? 1.924 0.696 5.324 1.00 98.38 100 PHE A CA 1
ATOM 802 C C . PHE A 1 100 ? 1.310 0.729 3.913 1.00 98.38 100 PHE A C 1
ATOM 804 O O . PHE A 1 100 ? 1.953 0.304 2.952 1.00 98.38 100 PHE A O 1
ATOM 811 N N . VAL A 1 101 ? 0.116 1.313 3.740 1.00 98.12 101 VAL A N 1
ATOM 812 C CA . VAL A 1 101 ? -0.454 1.594 2.410 1.00 98.12 101 VAL A CA 1
ATOM 813 C C . VAL A 1 101 ? 0.429 2.580 1.634 1.00 98.12 101 VAL A C 1
ATOM 815 O O . VAL A 1 101 ? 0.702 2.344 0.456 1.00 98.12 101 VAL A O 1
ATOM 818 N N . THR A 1 102 ? 0.951 3.636 2.272 1.00 97.62 102 THR A N 1
ATOM 819 C CA . THR A 1 102 ? 1.872 4.576 1.599 1.00 97.62 102 THR A CA 1
ATOM 820 C C . THR A 1 102 ? 3.239 3.963 1.281 1.00 97.62 102 THR A C 1
ATOM 822 O O . THR A 1 102 ? 3.939 4.471 0.409 1.00 97.62 102 THR A O 1
ATOM 825 N N . MET A 1 103 ? 3.612 2.847 1.917 1.00 97.94 103 MET A N 1
ATOM 826 C CA . MET A 1 103 ? 4.839 2.090 1.620 1.00 97.94 103 MET A CA 1
ATOM 827 C C . MET A 1 103 ? 4.701 1.134 0.420 1.00 97.94 103 MET A C 1
ATOM 829 O O . MET A 1 103 ? 5.705 0.610 -0.080 1.00 97.94 103 MET A O 1
ATOM 833 N N . VAL A 1 104 ? 3.483 0.880 -0.074 1.00 97.81 104 VAL A N 1
ATOM 834 C CA . VAL A 1 104 ? 3.256 -0.034 -1.211 1.00 97.81 104 VAL A CA 1
ATOM 835 C C . VAL A 1 104 ? 3.956 0.432 -2.492 1.00 97.81 104 VAL A C 1
ATOM 837 O O . VAL A 1 104 ? 4.643 -0.395 -3.095 1.00 97.81 104 VAL A O 1
ATOM 840 N N . PRO A 1 105 ? 3.891 1.715 -2.903 1.00 96.94 105 PRO A N 1
ATOM 841 C CA . PRO A 1 105 ? 4.579 2.164 -4.113 1.00 96.94 105 PRO A CA 1
ATOM 842 C C . PRO A 1 105 ? 6.095 1.993 -4.052 1.00 96.94 105 PRO A C 1
ATOM 844 O O . PRO A 1 105 ? 6.713 1.545 -5.012 1.00 96.94 105 PRO A O 1
ATOM 847 N N . PHE A 1 106 ? 6.690 2.266 -2.892 1.00 96.44 106 PHE A N 1
ATOM 848 C CA . PHE A 1 106 ? 8.116 2.048 -2.675 1.00 96.44 106 PHE A CA 1
ATOM 849 C C . PHE A 1 106 ? 8.492 0.563 -2.777 1.00 96.44 106 PHE A C 1
ATOM 851 O O . PHE A 1 106 ? 9.386 0.191 -3.535 1.00 96.44 106 PHE A O 1
ATOM 858 N N . SER A 1 107 ? 7.807 -0.293 -2.018 1.00 97.06 107 SER A N 1
ATOM 859 C CA . SER A 1 107 ? 8.158 -1.715 -1.922 1.00 97.06 107 SER A CA 1
ATOM 860 C C . SER A 1 107 ? 7.887 -2.496 -3.214 1.00 97.06 107 SER A C 1
ATOM 862 O O . SER A 1 107 ? 8.684 -3.357 -3.580 1.00 97.06 107 SER A O 1
ATOM 864 N N . SER A 1 108 ? 6.815 -2.170 -3.942 1.00 96.19 108 SER A N 1
ATOM 865 C CA . SER A 1 108 ? 6.540 -2.746 -5.267 1.00 96.19 108 SER A CA 1
ATOM 866 C C . SER A 1 108 ? 7.561 -2.299 -6.314 1.00 96.19 108 SER A C 1
ATOM 868 O O . SER A 1 108 ? 8.077 -3.137 -7.054 1.00 96.19 108 SER A O 1
ATOM 870 N N . GLY A 1 109 ? 7.937 -1.016 -6.330 1.00 94.75 109 GLY A N 1
ATOM 871 C CA . GLY A 1 109 ? 8.977 -0.530 -7.236 1.00 94.75 109 GLY A CA 1
ATOM 872 C C . GLY A 1 109 ? 10.359 -1.125 -6.947 1.00 94.75 109 GLY A C 1
ATOM 873 O O . GLY A 1 109 ? 11.135 -1.405 -7.863 1.00 94.75 109 GLY A O 1
ATOM 874 N N . LEU A 1 110 ? 10.658 -1.421 -5.676 1.00 95.19 110 LEU A N 1
ATOM 875 C CA . LEU A 1 110 ? 11.876 -2.140 -5.298 1.00 95.19 110 LEU A CA 1
ATOM 876 C C . LEU A 1 110 ? 11.931 -3.530 -5.953 1.00 95.19 110 LEU A C 1
ATOM 878 O O . LEU A 1 110 ? 12.959 -3.893 -6.521 1.00 95.19 110 LEU A O 1
ATOM 882 N N . VAL A 1 111 ? 10.817 -4.269 -5.949 1.00 94.44 111 VAL A N 1
ATOM 883 C CA . VAL A 1 111 ? 10.694 -5.553 -6.662 1.00 94.44 111 VAL A CA 1
ATOM 884 C C . VAL A 1 111 ? 10.780 -5.360 -8.178 1.00 94.44 111 VAL A C 1
ATOM 886 O O . VAL A 1 111 ? 11.429 -6.152 -8.856 1.00 94.44 111 VAL A O 1
ATOM 889 N N . GLY A 1 112 ? 10.205 -4.291 -8.733 1.00 91.69 112 GLY A N 1
ATOM 890 C CA . GLY A 1 112 ? 10.275 -4.037 -10.177 1.00 91.69 112 GLY A CA 1
ATOM 891 C C . GLY A 1 112 ? 11.665 -3.755 -10.726 1.00 91.69 112 GLY A C 1
ATOM 892 O O . GLY A 1 112 ? 11.955 -4.096 -11.879 1.00 91.69 112 GLY A O 1
ATOM 893 N N . ARG A 1 113 ? 12.547 -3.195 -9.896 1.00 91.12 113 ARG A N 1
ATOM 894 C CA . ARG A 1 113 ? 13.939 -2.908 -10.262 1.00 91.12 113 ARG A CA 1
ATOM 895 C C . ARG A 1 113 ? 14.904 -4.020 -9.864 1.00 91.12 113 ARG A C 1
ATOM 897 O O . ARG A 1 113 ? 15.837 -4.296 -10.609 1.00 91.12 113 ARG A O 1
ATOM 904 N N . TYR A 1 114 ? 14.678 -4.644 -8.711 1.00 93.81 114 TYR A N 1
ATOM 905 C CA . TYR A 1 114 ? 15.638 -5.534 -8.056 1.00 93.81 114 TYR A CA 1
ATOM 906 C C . TYR A 1 114 ? 15.027 -6.884 -7.662 1.00 93.81 114 TYR A C 1
ATOM 908 O O . TYR A 1 114 ? 15.512 -7.514 -6.731 1.00 93.81 114 TYR A O 1
ATOM 916 N N . GLY A 1 115 ? 13.974 -7.342 -8.344 1.00 90.62 115 GLY A N 1
ATOM 917 C CA . GLY A 1 115 ? 13.258 -8.583 -8.012 1.00 90.62 115 GLY A CA 1
ATOM 918 C C . GLY A 1 115 ? 14.114 -9.855 -8.026 1.00 90.62 115 GLY A C 1
ATOM 919 O O . GLY A 1 115 ? 13.771 -10.816 -7.348 1.00 90.62 115 GLY A O 1
ATOM 920 N N . GLU A 1 116 ? 15.252 -9.833 -8.723 1.00 93.25 116 GLU A N 1
ATOM 921 C CA . GLU A 1 116 ? 16.265 -10.902 -8.711 1.00 93.25 116 GLU A CA 1
ATOM 922 C C . GLU A 1 116 ? 17.010 -10.996 -7.363 1.00 93.25 116 GLU A C 1
ATOM 924 O O . GLU A 1 116 ? 17.603 -12.020 -7.029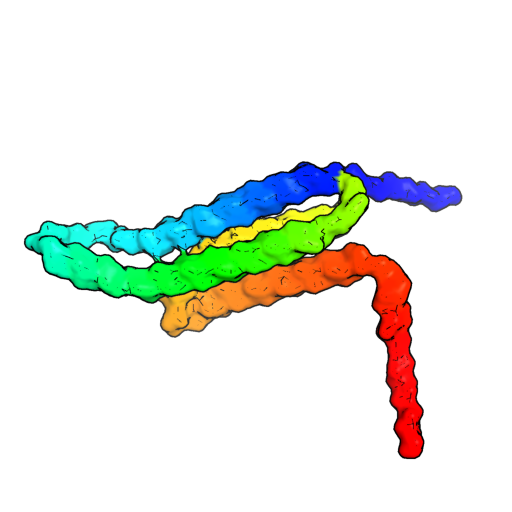 1.00 93.25 116 GLU A O 1
ATOM 929 N N . PHE A 1 117 ? 16.998 -9.922 -6.568 1.00 96.44 117 PHE A N 1
ATOM 930 C CA . PHE A 1 117 ? 17.686 -9.842 -5.287 1.00 96.44 117 PHE A CA 1
ATOM 931 C C . PHE A 1 117 ? 16.712 -10.098 -4.137 1.00 96.44 117 PHE A C 1
ATOM 933 O O . PHE A 1 117 ? 15.750 -9.356 -3.921 1.00 96.44 117 PHE A O 1
ATOM 940 N N . GLN A 1 118 ? 17.026 -11.105 -3.322 1.00 96.69 118 GLN A N 1
ATOM 941 C CA . GLN A 1 118 ? 16.217 -11.512 -2.170 1.00 96.69 118 GLN A CA 1
ATOM 942 C C . GLN A 1 118 ? 15.771 -10.348 -1.256 1.00 96.69 118 GLN A C 1
ATOM 944 O O . GLN A 1 118 ? 14.600 -10.339 -0.868 1.00 96.69 118 GLN A O 1
ATOM 949 N N . PRO A 1 119 ? 16.610 -9.341 -0.921 1.00 97.62 119 PRO A N 1
ATOM 950 C CA . PRO A 1 119 ? 16.176 -8.233 -0.069 1.00 97.62 119 PRO A CA 1
ATOM 951 C C . PRO A 1 119 ? 14.965 -7.463 -0.611 1.00 97.62 119 PRO A C 1
ATOM 953 O O . PRO A 1 119 ? 14.101 -7.069 0.171 1.00 97.62 119 PRO A O 1
ATOM 956 N N . ALA A 1 120 ? 14.854 -7.286 -1.933 1.00 96.31 120 ALA A N 1
ATOM 957 C CA . ALA A 1 120 ? 13.728 -6.579 -2.542 1.00 96.31 120 ALA A CA 1
ATOM 958 C C . ALA A 1 120 ? 12.405 -7.318 -2.305 1.00 96.31 120 ALA A C 1
ATOM 960 O O . ALA A 1 120 ? 11.411 -6.728 -1.875 1.00 96.31 120 ALA A O 1
ATOM 961 N N . VAL A 1 121 ? 12.425 -8.636 -2.517 1.00 95.81 121 VAL A N 1
ATOM 962 C CA . VAL A 1 121 ? 11.273 -9.520 -2.302 1.00 95.81 121 VAL A CA 1
ATOM 963 C C . VAL A 1 121 ? 10.888 -9.572 -0.824 1.00 95.81 121 VAL A C 1
ATOM 965 O O . VAL A 1 121 ? 9.700 -9.518 -0.497 1.00 95.81 121 VAL A O 1
ATOM 968 N N . VAL A 1 122 ? 11.871 -9.630 0.081 1.00 97.94 122 VAL A N 1
ATOM 969 C CA . VAL A 1 122 ? 11.637 -9.646 1.535 1.00 97.94 122 VAL A CA 1
ATOM 970 C C . VAL A 1 122 ? 10.952 -8.361 1.994 1.00 97.94 122 VAL A C 1
ATOM 972 O O . VAL A 1 122 ? 9.950 -8.435 2.702 1.00 97.94 122 VAL A O 1
ATOM 975 N N . VAL A 1 123 ? 11.429 -7.190 1.562 1.00 98.19 123 VAL A N 1
ATOM 976 C CA . VAL A 1 123 ? 10.828 -5.896 1.933 1.00 98.19 123 VAL A CA 1
ATOM 977 C C . VAL A 1 123 ? 9.370 -5.809 1.479 1.00 98.19 123 VAL A C 1
ATOM 979 O O . VAL A 1 123 ? 8.500 -5.438 2.268 1.00 98.19 123 VAL A O 1
ATOM 982 N N . TYR A 1 124 ? 9.078 -6.198 0.235 1.00 96.88 124 TYR A N 1
ATOM 983 C CA . TYR A 1 124 ? 7.704 -6.238 -0.267 1.00 96.88 124 TYR A CA 1
ATOM 984 C C . TYR A 1 124 ? 6.825 -7.222 0.509 1.00 96.88 124 TYR A C 1
ATOM 986 O O . TYR A 1 124 ? 5.725 -6.867 0.937 1.00 96.88 124 TYR A O 1
ATOM 994 N N . SER A 1 125 ? 7.328 -8.430 0.758 1.00 97.31 125 SER A N 1
ATOM 995 C CA . SER A 1 125 ? 6.587 -9.470 1.475 1.00 97.31 125 SER A CA 1
ATOM 996 C C . SER A 1 125 ? 6.263 -9.047 2.907 1.00 97.31 125 SER A C 1
ATOM 998 O O . SER A 1 125 ? 5.125 -9.198 3.343 1.00 97.31 125 SER A O 1
ATOM 1000 N N . LEU A 1 126 ? 7.220 -8.452 3.627 1.00 98.38 126 LEU A N 1
ATOM 1001 C CA . LEU A 1 126 ? 7.001 -7.938 4.981 1.00 98.38 126 LEU A CA 1
ATOM 1002 C C . LEU A 1 126 ? 5.959 -6.817 5.006 1.00 98.38 126 LEU A C 1
ATOM 1004 O O . LEU A 1 126 ? 5.102 -6.805 5.892 1.00 98.38 126 LEU A O 1
ATOM 1008 N N . ASN A 1 127 ? 5.983 -5.912 4.023 1.00 98.25 127 ASN A N 1
ATOM 1009 C CA . ASN A 1 127 ? 4.970 -4.867 3.901 1.00 98.25 127 ASN A CA 1
ATOM 1010 C C . ASN A 1 127 ? 3.565 -5.470 3.692 1.00 98.25 127 ASN A C 1
ATOM 1012 O O . ASN A 1 127 ? 2.624 -5.135 4.411 1.00 98.25 127 ASN A O 1
ATOM 1016 N N . MET A 1 128 ? 3.432 -6.427 2.766 1.00 97.38 128 MET A N 1
ATOM 1017 C CA . MET A 1 128 ? 2.161 -7.109 2.485 1.00 97.38 128 MET A CA 1
ATOM 1018 C C . MET A 1 128 ? 1.641 -7.919 3.679 1.00 97.38 128 MET A C 1
ATOM 1020 O O . MET A 1 128 ? 0.456 -7.841 4.007 1.00 97.38 128 MET A O 1
ATOM 1024 N N . ILE A 1 129 ? 2.518 -8.660 4.363 1.00 98.19 129 ILE A N 1
ATOM 1025 C CA . ILE A 1 129 ? 2.172 -9.417 5.576 1.00 98.19 129 ILE A CA 1
ATOM 1026 C C . ILE A 1 129 ? 1.694 -8.462 6.668 1.00 98.19 129 ILE A C 1
ATOM 1028 O O . ILE A 1 129 ? 0.671 -8.713 7.301 1.00 98.19 129 ILE A O 1
ATOM 1032 N N . THR A 1 130 ? 2.381 -7.336 6.861 1.00 98.31 130 THR A N 1
ATOM 1033 C CA . THR A 1 130 ? 1.997 -6.347 7.874 1.00 98.31 130 THR A CA 1
ATOM 1034 C C . THR A 1 130 ? 0.624 -5.746 7.576 1.00 98.31 130 THR A C 1
ATOM 1036 O O . THR A 1 130 ? -0.216 -5.671 8.473 1.00 98.31 130 THR A O 1
ATOM 1039 N N . LEU A 1 131 ? 0.340 -5.403 6.313 1.00 97.25 131 LEU A N 1
ATOM 1040 C CA . LEU A 1 131 ? -0.993 -4.962 5.888 1.00 97.25 131 LEU A CA 1
ATOM 1041 C C . LEU A 1 131 ? -2.066 -6.019 6.171 1.00 97.25 131 LEU A C 1
ATOM 1043 O O . LEU A 1 131 ? -3.129 -5.683 6.69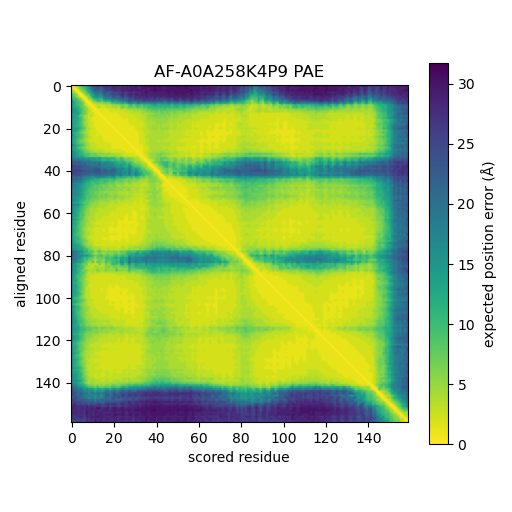5 1.00 97.25 131 LEU A O 1
ATOM 1047 N N . ALA A 1 132 ? -1.794 -7.290 5.866 1.00 95.69 132 ALA A N 1
ATOM 1048 C CA . ALA A 1 132 ? -2.720 -8.384 6.144 1.00 95.69 132 ALA A CA 1
ATOM 1049 C C . ALA A 1 132 ? -2.986 -8.535 7.653 1.00 95.69 132 ALA A C 1
ATOM 1051 O O . ALA A 1 132 ? -4.146 -8.586 8.071 1.00 95.69 132 ALA A O 1
ATOM 1052 N N . CYS A 1 133 ? -1.935 -8.525 8.476 1.00 96.81 133 CYS A N 1
ATOM 1053 C CA . CYS A 1 133 ? -2.033 -8.585 9.934 1.00 96.81 133 CYS A CA 1
ATOM 1054 C C . CYS A 1 133 ? -2.842 -7.415 10.506 1.00 96.81 133 CYS A C 1
ATOM 1056 O O . CYS A 1 133 ? -3.709 -7.627 11.352 1.00 96.81 133 CYS A O 1
ATOM 1058 N N . LEU A 1 134 ? -2.615 -6.191 10.019 1.00 95.50 134 LEU A N 1
ATOM 1059 C CA . LEU A 1 134 ? -3.357 -5.005 10.455 1.00 95.50 134 LEU A CA 1
ATOM 1060 C C . LEU A 1 134 ? -4.840 -5.099 10.093 1.00 95.50 134 LEU A C 1
ATOM 1062 O O . LEU A 1 134 ? -5.693 -4.822 10.936 1.00 95.50 134 LEU A O 1
ATOM 1066 N N . VAL A 1 135 ? -5.168 -5.564 8.883 1.00 92.31 135 VAL A N 1
ATOM 1067 C CA . VAL A 1 135 ? -6.564 -5.809 8.488 1.00 92.31 135 VAL A CA 1
ATOM 1068 C C . VAL A 1 135 ? -7.215 -6.844 9.403 1.00 92.31 135 VAL A C 1
ATOM 1070 O O . VAL A 1 135 ? -8.346 -6.638 9.840 1.00 92.31 135 VAL A O 1
ATOM 1073 N N . ILE A 1 136 ? -6.525 -7.941 9.725 1.00 91.75 136 ILE A N 1
ATOM 1074 C CA . ILE A 1 136 ? -7.044 -8.968 10.640 1.00 91.75 136 ILE A CA 1
ATOM 1075 C C . ILE A 1 136 ? -7.256 -8.387 12.046 1.00 91.75 136 ILE A C 1
ATOM 1077 O O . ILE A 1 136 ? -8.322 -8.587 12.629 1.00 91.75 136 ILE A O 1
ATOM 1081 N N . ALA A 1 137 ? -6.295 -7.625 12.570 1.00 91.75 137 ALA A N 1
ATOM 1082 C CA . ALA A 1 137 ? -6.377 -7.015 13.896 1.00 91.75 137 ALA A CA 1
ATOM 1083 C C . ALA A 1 137 ? -7.537 -6.011 14.010 1.00 91.75 137 ALA A C 1
ATOM 1085 O O . ALA A 1 137 ? -8.309 -6.064 14.970 1.00 91.75 137 ALA A O 1
ATOM 1086 N N . ILE A 1 138 ? -7.709 -5.143 13.005 1.00 90.00 138 ILE A N 1
ATOM 1087 C CA . ILE A 1 138 ? -8.837 -4.202 12.931 1.00 90.00 138 ILE A CA 1
ATOM 1088 C C . ILE A 1 138 ? -10.157 -4.978 12.913 1.00 90.00 138 ILE A C 1
ATOM 1090 O O . ILE A 1 138 ? -11.048 -4.697 13.715 1.00 90.00 138 ILE A O 1
ATOM 1094 N N . ARG A 1 139 ? -10.265 -6.020 12.075 1.00 85.81 139 ARG A N 1
ATOM 1095 C CA . ARG A 1 139 ? -11.468 -6.866 12.004 1.00 85.81 139 ARG A CA 1
ATOM 1096 C C . ARG A 1 139 ? -11.785 -7.537 13.334 1.00 85.81 139 ARG A C 1
ATOM 1098 O O . ARG A 1 139 ? -12.949 -7.584 13.724 1.00 85.81 139 ARG A O 1
ATOM 1105 N N . TYR A 1 140 ? -10.777 -8.053 14.025 1.00 86.56 140 TYR A N 1
ATOM 1106 C CA . TYR A 1 140 ? -10.960 -8.705 15.316 1.00 86.56 140 TYR A CA 1
ATOM 1107 C C . TYR A 1 140 ? -11.514 -7.735 16.373 1.00 86.56 140 TYR A C 1
ATOM 1109 O O . TYR A 1 140 ? -12.443 -8.073 17.110 1.00 86.56 140 TYR A O 1
ATOM 1117 N N . LEU A 1 141 ? -11.002 -6.501 16.409 1.00 85.44 141 LEU A N 1
ATOM 1118 C CA . LEU A 1 141 ? -11.436 -5.482 17.368 1.00 85.44 141 LEU A CA 1
ATOM 1119 C C . LEU A 1 141 ? -12.807 -4.881 17.044 1.00 85.44 141 LEU A C 1
ATOM 1121 O O . LEU A 1 141 ? -13.570 -4.589 17.968 1.00 85.44 141 LEU A O 1
ATOM 1125 N N . GLU A 1 142 ? -13.132 -4.715 15.761 1.00 81.25 142 GLU A N 1
ATOM 1126 C CA . GLU A 1 142 ? -14.425 -4.188 15.311 1.00 81.25 142 GLU A CA 1
ATOM 1127 C C . GLU A 1 142 ? -15.553 -5.234 15.370 1.00 81.25 142 GLU A C 1
ATOM 1129 O O . GLU A 1 142 ? -16.726 -4.862 15.459 1.00 81.25 142 GLU A O 1
ATOM 1134 N N . SER A 1 143 ? -15.223 -6.533 15.384 1.00 78.38 143 SER A N 1
ATOM 1135 C CA . SER A 1 143 ? -16.213 -7.610 15.503 1.00 78.38 143 SER A CA 1
ATOM 1136 C C . SER A 1 143 ? -16.939 -7.557 16.861 1.00 78.38 143 SER A C 1
ATOM 1138 O O . SER A 1 143 ? -16.264 -7.470 17.900 1.00 78.38 143 SER A O 1
ATOM 1140 N N . PRO A 1 144 ? -18.291 -7.623 16.884 1.00 67.25 144 PRO A N 1
ATOM 1141 C CA . PRO A 1 144 ? -19.087 -7.710 18.111 1.00 67.25 144 PRO A CA 1
ATOM 1142 C C . PRO A 1 144 ? -18.595 -8.826 19.041 1.00 67.25 144 PRO A C 1
ATOM 1144 O O . PRO A 1 144 ? -18.182 -9.886 18.572 1.00 67.25 144 PRO A O 1
ATOM 1147 N N . ALA A 1 145 ? -18.649 -8.595 20.357 1.00 60.03 145 ALA A N 1
ATOM 1148 C CA . ALA A 1 145 ? -18.178 -9.551 21.363 1.00 60.03 145 ALA A CA 1
ATOM 1149 C C . ALA A 1 145 ? -18.870 -10.928 21.260 1.00 60.03 145 ALA A C 1
ATOM 1151 O O . ALA A 1 145 ? -18.221 -11.942 21.503 1.00 60.03 145 ALA A O 1
ATOM 1152 N N . ASP A 1 146 ? -20.123 -10.972 20.798 1.00 56.06 146 ASP A N 1
ATOM 1153 C CA . ASP A 1 146 ? -20.908 -12.208 20.658 1.00 56.06 146 ASP A CA 1
ATOM 1154 C C . ASP A 1 146 ? -20.337 -13.187 19.617 1.00 56.06 146 ASP A C 1
ATOM 1156 O O . ASP A 1 146 ? -20.455 -14.398 19.777 1.00 56.06 146 ASP A O 1
ATOM 1160 N N . LEU A 1 147 ? -19.630 -12.699 18.589 1.00 56.53 147 LEU A N 1
ATOM 1161 C CA . LEU A 1 147 ? -18.939 -13.556 17.611 1.00 56.53 147 LEU A CA 1
ATOM 1162 C C . LEU A 1 147 ? -17.588 -14.079 18.125 1.00 56.53 147 LEU A C 1
ATOM 1164 O O . LEU A 1 147 ? -17.067 -15.052 17.587 1.00 56.53 147 LEU A O 1
ATOM 1168 N N . ARG A 1 148 ? -17.022 -13.470 19.177 1.00 54.69 148 ARG A N 1
ATOM 1169 C CA . ARG A 1 148 ? -15.787 -13.951 19.827 1.00 54.69 148 ARG A CA 1
ATOM 1170 C C . ARG A 1 148 ? -16.059 -15.165 20.714 1.00 54.69 148 ARG A C 1
ATOM 1172 O O . ARG A 1 148 ? -15.182 -16.003 20.878 1.00 54.69 148 ARG A O 1
ATOM 1179 N N . ALA A 1 149 ? -17.279 -15.269 21.246 1.00 55.62 149 ALA A N 1
ATOM 1180 C CA . ALA A 1 149 ? -17.734 -16.393 22.064 1.00 55.62 149 ALA A CA 1
ATOM 1181 C C . ALA A 1 149 ? -18.025 -17.671 21.249 1.00 55.62 149 ALA A C 1
ATOM 1183 O O . ALA A 1 149 ? -18.082 -18.751 21.827 1.00 55.62 149 ALA A O 1
ATOM 1184 N N . PHE A 1 150 ? -18.158 -17.566 19.917 1.00 55.34 150 PHE A N 1
ATOM 1185 C CA . PHE A 1 150 ? -18.356 -18.701 19.000 1.00 55.34 150 PHE A CA 1
ATOM 1186 C C . PHE A 1 150 ? -17.060 -19.425 18.583 1.00 55.34 150 PHE A C 1
ATOM 1188 O O . PHE A 1 150 ? -17.106 -20.354 17.780 1.00 55.34 150 PHE A O 1
ATOM 1195 N N . VAL A 1 151 ? -15.931 -19.096 19.219 1.00 55.31 151 VAL A N 1
ATOM 1196 C CA . VAL A 1 151 ? -14.823 -20.044 19.408 1.00 55.31 151 VAL A CA 1
ATOM 1197 C C . VAL A 1 151 ? -14.894 -20.596 20.843 1.00 55.31 151 VAL A C 1
ATOM 1199 O O . VAL A 1 151 ? -14.025 -20.284 21.659 1.00 55.31 151 VAL A O 1
ATOM 1202 N N . PRO A 1 152 ? -15.932 -21.365 21.233 1.00 49.50 152 PRO A N 1
ATOM 1203 C CA . PRO A 1 152 ? -15.835 -22.162 22.433 1.00 49.50 152 PRO A CA 1
ATOM 1204 C C . PRO A 1 15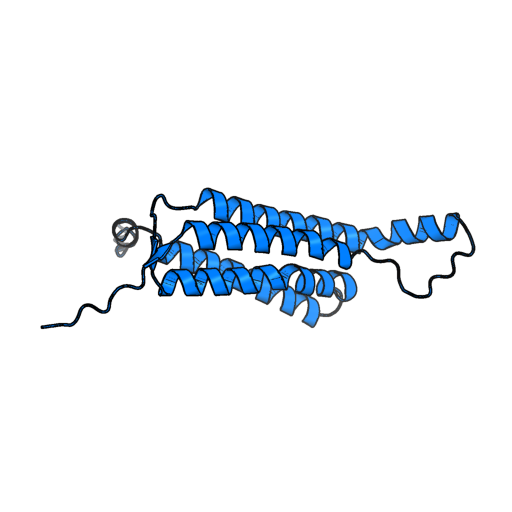2 ? -14.958 -23.362 22.098 1.00 49.50 152 PRO A C 1
ATOM 1206 O O . PRO A 1 152 ? -14.966 -23.862 20.972 1.00 49.50 152 PRO A O 1
ATOM 1209 N N . ALA A 1 153 ? -14.196 -23.806 23.090 1.00 55.81 153 ALA A N 1
ATOM 1210 C CA . ALA A 1 153 ? -13.532 -25.093 23.113 1.00 55.81 153 ALA A CA 1
ATOM 1211 C C . ALA A 1 153 ? -14.373 -26.142 22.371 1.00 55.81 153 ALA A C 1
ATOM 1213 O O . ALA A 1 153 ? -15.390 -26.607 22.887 1.00 55.81 153 ALA A O 1
ATOM 1214 N N . ALA A 1 154 ? -13.959 -26.502 21.155 1.00 55.12 154 ALA A N 1
ATOM 1215 C CA . ALA A 1 154 ? -14.387 -27.743 20.549 1.00 55.12 154 ALA A CA 1
ATOM 1216 C C . ALA A 1 154 ? -13.767 -28.834 21.422 1.00 55.12 154 ALA A C 1
ATOM 1218 O O . ALA A 1 154 ? -12.654 -29.295 21.181 1.00 55.12 154 ALA A O 1
ATOM 1219 N N . GLY A 1 155 ? -14.456 -29.149 22.520 1.00 54.69 155 GLY A N 1
ATOM 1220 C CA . GLY A 1 155 ? -14.300 -30.388 23.245 1.00 54.69 155 GLY A CA 1
ATOM 1221 C C . GLY A 1 155 ? -14.581 -31.484 22.239 1.00 54.69 155 GLY A C 1
ATOM 1222 O O . GLY A 1 155 ? -15.732 -31.813 21.964 1.00 54.69 155 GLY A O 1
ATOM 1223 N N . ILE A 1 156 ? -13.502 -31.965 21.631 1.00 58.94 156 ILE A N 1
ATOM 1224 C CA . ILE A 1 156 ? -13.452 -33.172 20.829 1.00 58.94 156 ILE A CA 1
ATOM 1225 C C . ILE A 1 156 ? -13.851 -34.309 21.773 1.00 58.94 156 ILE A C 1
ATOM 1227 O O . ILE A 1 156 ? -13.012 -34.903 22.442 1.00 58.94 156 ILE A O 1
ATOM 1231 N N . HIS A 1 157 ? -15.147 -34.585 21.859 1.00 57.81 157 HIS A N 1
ATOM 1232 C CA . HIS A 1 157 ? -15.628 -35.908 22.213 1.00 57.81 157 HIS A CA 1
ATOM 1233 C C . HIS A 1 157 ? -15.798 -36.662 20.897 1.00 57.81 157 HIS A C 1
ATOM 1235 O O . HIS A 1 157 ? -16.817 -36.536 20.219 1.00 57.81 157 HIS A O 1
ATOM 1241 N N . LEU A 1 158 ? -14.737 -37.369 20.504 1.00 56.34 158 LEU A N 1
ATOM 1242 C CA . LEU A 1 158 ? -14.836 -38.425 19.503 1.00 56.34 158 LEU A CA 1
ATOM 1243 C C . LEU A 1 158 ? -15.597 -39.612 20.128 1.00 56.34 158 LEU A C 1
ATOM 1245 O O . LEU A 1 158 ? -15.365 -39.891 21.309 1.00 56.34 158 LEU A O 1
ATOM 1249 N N . PRO A 1 159 ? -16.508 -40.254 19.375 1.00 64.50 159 PRO A N 1
ATOM 1250 C CA . PRO A 1 159 ? -17.153 -41.500 19.782 1.00 64.50 159 PRO A CA 1
ATOM 1251 C C . PRO A 1 159 ? -16.171 -42.676 19.839 1.00 64.50 159 PRO A C 1
ATOM 1253 O O . PRO A 1 159 ? -15.152 -42.643 19.108 1.00 64.50 159 PRO A O 1
#

pLDDT: mean 85.28, std 14.69, range [43.19, 98.38]

Sequence (159 aa):
MKSRTPIDRFPKGRIDALTDGIFAFAMTLLVLDVRVPIGFSLDSADALTAHLVSLWRQIAIYVLSFFVLANLWRASIARRPRREHLTGTVLNLWLAYMFFVTMVPFSSGLVGRYGEFQPAVVVYSLNMITLACLVIAIRYLESPADLRAFVPAAGIHLP

Secondary structure (DSSP, 8-state):
--------EEEHHHHHHHHHHHHHHHHHHGGGGS-PPTT-----HHHHHHHHHHTHHHHHHHHHHHHHHHHHHHHHHHT--S-SEEEHHHHHHHHHHHHHHHTHHHHHHHHHHHTTSHHHHHHHHHHHHHHHHHHHHHHHHHS-HHHHTT---------